Protein AF-A0A7W8SQ21-F1 (afdb_monomer_lite)

Secondary structure (DSSP, 8-state):
--SSGGGTSSPPTT--HHHHHHHHHHHHHHHHHHHHHHHHHHHHHHHHHHHHHHHHHHHHTTTS----TT----HHHHH--SHHHHHHHHHHHHHHHHHHSHHHHH-HHHHHHHHHH----HHHHHHHHHHSPPP--HHHHHHHHHS---SSSSTT---HHHHHHHHHHHHHHHHS----

Foldseek 3Di:
DPDPVVVLLDDDPPDDPVRSVVVVVVVVVVVVVVVVVVVVVVVVVVVVVVVVVVVVVLVVVVPDDDPDPDPDPDVCQCVPPRPNNVVVVLLVVLLCLLCPDPLCVLAVPLSVCLSPPDPDDSVRSNVCSVPDGRDPDCVVVVVCVVDPPPDDPPPDDQDPVRVVVVVVVVVVCVVCVDDD

Sequence (180 aa):
MSRAENDEEKQREDESDEDYAKRMEEKDKQDEEARKAEEEKKEEARKAEEEKKKEEEARARGEQDDTDPDAEDDDEEMRGKSAAARARLREQARCAAIFASPAAGRNPMLAANLAFKTRMSRAEALATLEGTPAPSSASHASRAARNPNLGVDAGAKQSPQQALAARWDANLKAANPSRR

Radius of gyration: 44.99 Å; chains: 1; bounding box: 98×41×136 Å

pLDDT: mean 76.98, std 15.34, range [41.81, 96.75]

Structure (mmCIF, N/CA/C/O backbone):
data_AF-A0A7W8SQ21-F1
#
_entry.id   AF-A0A7W8SQ21-F1
#
loop_
_atom_site.group_PDB
_atom_site.id
_atom_site.type_symbol
_atom_site.label_atom_id
_atom_site.label_alt_id
_atom_site.label_comp_id
_atom_site.label_asym_id
_atom_site.label_entity_id
_atom_site.label_seq_id
_atom_site.pdbx_PDB_ins_code
_atom_site.Cartn_x
_atom_site.Cartn_y
_atom_site.Cartn_z
_atom_site.occupancy
_atom_site.B_iso_or_equiv
_atom_site.auth_seq_id
_atom_site.auth_comp_id
_atom_site.auth_asym_id
_atom_site.auth_atom_id
_atom_site.pdbx_PDB_model_num
ATOM 1 N N . MET A 1 1 ? 37.624 -18.653 -49.765 1.00 43.25 1 MET A N 1
ATOM 2 C CA . MET A 1 1 ? 36.383 -18.772 -50.557 1.00 43.25 1 MET A CA 1
ATOM 3 C C . MET A 1 1 ? 36.546 -17.818 -51.727 1.00 43.25 1 MET A C 1
ATOM 5 O O . MET A 1 1 ? 36.452 -16.628 -51.495 1.00 43.25 1 MET A O 1
ATOM 9 N N . SER A 1 2 ? 37.005 -18.275 -52.901 1.00 47.59 2 SER A N 1
ATOM 10 C CA . SER A 1 2 ? 37.469 -17.337 -53.954 1.00 47.59 2 SER A CA 1
ATOM 11 C C . SER A 1 2 ? 37.438 -17.927 -55.372 1.00 47.59 2 SER A C 1
ATOM 13 O O . SER A 1 2 ? 38.339 -17.677 -56.167 1.00 47.59 2 SER A O 1
ATOM 15 N N . ARG A 1 3 ? 36.461 -18.786 -55.692 1.00 41.81 3 ARG A N 1
ATOM 16 C CA . ARG A 1 3 ? 36.347 -19.346 -57.056 1.00 41.81 3 ARG A CA 1
ATOM 17 C C . ARG A 1 3 ? 34.921 -19.452 -57.601 1.00 41.81 3 ARG A C 1
ATOM 19 O O . ARG A 1 3 ? 34.783 -19.583 -58.806 1.00 41.81 3 ARG A O 1
ATOM 26 N N . ALA A 1 4 ? 33.895 -19.358 -56.753 1.00 42.94 4 ALA A N 1
ATOM 27 C CA . ALA A 1 4 ? 32.495 -19.393 -57.186 1.00 42.94 4 ALA A CA 1
ATOM 28 C C . ALA A 1 4 ? 31.933 -17.996 -57.524 1.00 42.94 4 ALA A C 1
ATOM 30 O O . ALA A 1 4 ? 31.179 -17.873 -58.476 1.00 42.94 4 ALA A O 1
ATOM 31 N N . GLU A 1 5 ? 32.359 -16.934 -56.829 1.00 46.75 5 GLU A N 1
ATOM 32 C CA . GLU A 1 5 ? 31.861 -15.564 -57.080 1.00 46.75 5 GLU A CA 1
ATOM 33 C C . GLU A 1 5 ? 32.330 -14.983 -58.430 1.00 46.75 5 GLU A C 1
ATOM 35 O O . GLU A 1 5 ? 31.616 -14.212 -59.058 1.00 46.75 5 GLU A O 1
ATOM 40 N N . ASN A 1 6 ? 33.494 -15.414 -58.931 1.00 49.59 6 ASN A N 1
ATOM 41 C CA . ASN A 1 6 ? 34.130 -14.875 -60.146 1.00 49.59 6 ASN A CA 1
ATOM 42 C C . ASN A 1 6 ? 33.531 -15.423 -61.467 1.00 49.59 6 ASN A C 1
ATOM 44 O O . ASN A 1 6 ? 33.965 -15.045 -62.551 1.00 49.59 6 ASN A O 1
ATOM 48 N N . ASP A 1 7 ? 32.575 -16.355 -61.412 1.00 55.34 7 ASP A N 1
ATOM 49 C CA . ASP A 1 7 ? 31.875 -16.862 -62.610 1.00 55.34 7 ASP A CA 1
ATOM 50 C C . ASP A 1 7 ? 30.462 -16.283 -62.768 1.00 55.34 7 ASP A C 1
ATOM 52 O O . ASP A 1 7 ? 29.864 -16.406 -63.833 1.00 55.34 7 ASP A O 1
ATOM 56 N N . GLU A 1 8 ? 29.935 -15.616 -61.738 1.00 57.66 8 GLU A N 1
ATOM 57 C CA . GLU A 1 8 ? 28.612 -14.981 -61.779 1.00 57.66 8 GLU A CA 1
ATOM 58 C C . GLU A 1 8 ? 28.647 -13.545 -62.317 1.00 57.66 8 GLU A C 1
ATOM 60 O O . GLU A 1 8 ? 27.641 -13.075 -62.839 1.00 57.66 8 GLU A O 1
ATOM 65 N N . GLU A 1 9 ? 29.798 -12.872 -62.225 1.00 63.16 9 GLU A N 1
ATOM 66 C CA . GLU A 1 9 ? 30.047 -11.532 -62.786 1.00 63.16 9 GLU A CA 1
ATOM 67 C C . GLU A 1 9 ? 30.478 -11.570 -64.260 1.00 63.16 9 GLU A C 1
ATOM 69 O O . GLU A 1 9 ? 30.846 -10.550 -64.833 1.00 63.16 9 GLU A O 1
ATOM 74 N N . LYS A 1 10 ? 30.496 -12.745 -64.898 1.00 73.44 10 LYS A N 1
ATOM 75 C CA . LYS A 1 10 ? 30.808 -12.853 -66.325 1.00 73.44 10 LYS A CA 1
ATOM 76 C C . LYS A 1 10 ? 29.528 -12.902 -67.135 1.00 73.44 10 LYS A C 1
ATOM 78 O O . LYS A 1 10 ? 28.612 -13.667 -66.829 1.00 73.44 10 LYS A O 1
ATOM 83 N N . GLN A 1 11 ? 29.503 -12.126 -68.212 1.00 69.56 11 GLN A N 1
ATOM 84 C CA . GLN A 1 11 ? 28.456 -12.225 -69.215 1.00 69.56 11 GLN A CA 1
ATOM 85 C C . GLN A 1 11 ? 28.434 -13.642 -69.793 1.00 69.56 11 GLN A C 1
ATOM 87 O O . GLN A 1 11 ? 29.473 -14.190 -70.173 1.00 69.56 11 GLN A O 1
ATOM 92 N N . ARG A 1 12 ? 27.249 -14.257 -69.813 1.00 80.56 12 ARG A N 1
ATOM 93 C CA . ARG A 1 12 ? 27.065 -15.599 -70.375 1.00 80.56 12 ARG A CA 1
ATOM 94 C C . ARG A 1 12 ? 27.051 -15.508 -71.900 1.00 80.56 12 ARG A C 1
ATOM 96 O O . ARG A 1 12 ? 26.568 -14.525 -72.448 1.00 80.56 12 ARG A O 1
ATOM 103 N N . GLU A 1 13 ? 27.551 -16.542 -72.577 1.00 71.19 13 GLU A N 1
ATOM 104 C CA . GLU A 1 13 ? 27.705 -16.551 -74.046 1.00 71.19 13 GLU A CA 1
ATOM 105 C C . GLU A 1 13 ? 26.376 -16.357 -74.809 1.00 71.19 13 GLU A C 1
ATOM 107 O O . GLU A 1 13 ? 26.384 -15.849 -75.927 1.00 71.19 13 GLU A O 1
ATOM 112 N N . ASP A 1 14 ? 25.241 -16.684 -74.179 1.00 75.19 14 ASP A N 1
ATOM 113 C CA . ASP A 1 14 ? 23.893 -16.608 -74.764 1.00 75.19 14 ASP A CA 1
ATOM 114 C C . ASP A 1 14 ? 23.093 -15.362 -74.325 1.00 75.19 14 ASP A C 1
ATOM 116 O O . ASP A 1 14 ? 21.882 -15.285 -74.542 1.00 75.19 14 ASP A O 1
ATOM 120 N N . GLU A 1 15 ? 23.733 -14.402 -73.654 1.00 71.94 15 GLU A N 1
ATOM 121 C CA . GLU A 1 15 ? 23.054 -13.310 -72.962 1.00 71.94 15 GLU A CA 1
ATOM 122 C C . GLU A 1 15 ? 23.339 -11.938 -73.583 1.00 71.94 15 GLU A C 1
ATOM 124 O O . GLU A 1 15 ? 24.489 -11.551 -73.786 1.00 71.94 15 GLU A O 1
ATOM 129 N N . SER A 1 16 ? 22.275 -11.178 -73.855 1.00 78.31 16 SER A N 1
ATOM 130 C CA . SER A 1 16 ? 22.377 -9.807 -74.361 1.00 78.31 16 SER A CA 1
ATOM 131 C C . SER A 1 16 ? 23.007 -8.871 -73.322 1.00 78.31 16 SER A C 1
ATOM 133 O O . SER A 1 16 ? 22.778 -9.029 -72.124 1.00 78.31 16 SER A O 1
ATOM 135 N N . ASP A 1 17 ? 23.743 -7.854 -73.777 1.00 78.75 17 ASP A N 1
ATOM 136 C CA . ASP A 1 17 ? 24.320 -6.805 -72.923 1.00 78.75 17 ASP A CA 1
ATOM 137 C C . ASP A 1 17 ? 23.274 -6.161 -71.990 1.00 78.75 17 ASP A C 1
ATOM 139 O O . ASP A 1 17 ? 23.580 -5.821 -70.845 1.00 78.75 17 ASP A O 1
ATOM 143 N N . GLU A 1 18 ? 22.024 -6.031 -72.452 1.00 77.75 18 GLU A N 1
ATOM 144 C CA . GLU A 1 18 ? 20.912 -5.488 -71.660 1.00 77.75 18 GLU A CA 1
ATOM 145 C C . GLU A 1 18 ? 20.479 -6.431 -70.524 1.00 77.75 18 GLU A C 1
ATOM 147 O O . GLU A 1 18 ? 20.239 -5.982 -69.399 1.00 77.75 18 GLU A O 1
ATOM 152 N N . ASP A 1 19 ? 20.424 -7.739 -70.786 1.00 79.94 19 ASP A N 1
ATOM 153 C CA . ASP A 1 19 ? 20.080 -8.751 -69.778 1.00 79.94 19 ASP A CA 1
ATOM 154 C C . ASP A 1 19 ? 21.196 -8.898 -68.730 1.00 79.94 19 ASP A C 1
ATOM 156 O O . ASP A 1 19 ? 20.914 -9.082 -67.539 1.00 79.94 19 ASP A O 1
ATOM 160 N N . TYR A 1 20 ? 22.454 -8.719 -69.148 1.00 80.06 20 TYR A N 1
ATOM 161 C CA . TYR A 1 20 ? 23.610 -8.724 -68.254 1.00 80.06 20 TYR A CA 1
ATOM 162 C C . TYR A 1 20 ? 23.603 -7.517 -67.316 1.00 80.06 20 TYR A C 1
ATOM 164 O O . TYR A 1 20 ? 23.726 -7.678 -66.098 1.00 80.06 20 TYR A O 1
ATOM 172 N N . ALA A 1 21 ? 23.373 -6.316 -67.857 1.00 83.38 21 ALA A N 1
ATOM 173 C CA . ALA A 1 21 ? 23.266 -5.097 -67.059 1.00 83.38 21 ALA A CA 1
ATOM 174 C C . ALA A 1 21 ? 22.145 -5.198 -66.011 1.00 83.38 21 ALA A C 1
ATOM 176 O O . ALA A 1 21 ? 22.348 -4.857 -64.845 1.00 83.38 21 ALA A O 1
ATOM 177 N N . LYS A 1 22 ? 20.983 -5.733 -66.403 1.00 84.31 22 LYS A N 1
ATOM 178 C CA . LYS A 1 22 ? 19.834 -5.897 -65.508 1.00 84.31 22 LYS A CA 1
ATOM 179 C C . LYS A 1 22 ? 20.110 -6.877 -64.364 1.00 84.31 22 LYS A C 1
ATOM 181 O O . LYS A 1 22 ? 19.722 -6.613 -63.229 1.00 84.31 22 LYS A O 1
ATOM 186 N N . ARG A 1 23 ? 20.797 -7.989 -64.641 1.00 84.19 23 ARG A N 1
ATOM 187 C CA . ARG A 1 23 ? 21.178 -8.979 -63.621 1.00 84.19 23 ARG A CA 1
ATOM 188 C C . ARG A 1 23 ? 22.167 -8.413 -62.608 1.00 84.19 23 ARG A C 1
ATOM 190 O O . ARG A 1 23 ? 22.030 -8.686 -61.420 1.00 84.19 23 ARG A O 1
ATOM 197 N N . MET A 1 24 ? 23.150 -7.642 -63.071 1.00 83.56 24 MET A N 1
ATOM 198 C CA . MET A 1 24 ? 24.122 -7.004 -62.183 1.00 83.56 24 MET A CA 1
ATOM 199 C C . MET A 1 24 ? 23.448 -5.965 -61.284 1.00 83.56 24 MET A C 1
ATOM 201 O O . MET A 1 24 ? 23.689 -5.959 -60.083 1.00 83.56 24 MET A O 1
ATOM 205 N N . GLU A 1 25 ? 22.519 -5.169 -61.824 1.00 81.19 25 GLU A N 1
ATOM 206 C CA . GLU A 1 25 ? 21.738 -4.218 -61.023 1.00 81.19 25 GLU A CA 1
ATOM 207 C C . GLU A 1 25 ? 20.849 -4.921 -59.977 1.00 81.19 25 GLU A C 1
ATOM 209 O O . GLU A 1 25 ? 20.668 -4.427 -58.864 1.00 81.19 25 GLU A O 1
ATOM 214 N N . GLU A 1 26 ? 20.281 -6.081 -60.314 1.00 81.88 26 GLU A N 1
ATOM 215 C CA . GLU A 1 26 ? 19.488 -6.883 -59.378 1.00 81.88 26 GLU A CA 1
ATOM 216 C C . GLU A 1 26 ? 20.354 -7.508 -58.275 1.00 81.88 26 GLU A C 1
ATOM 218 O O . GLU A 1 26 ? 19.952 -7.511 -57.111 1.00 81.88 26 GLU A O 1
ATOM 223 N N . LYS A 1 27 ? 21.561 -7.974 -58.616 1.00 79.69 27 LYS A N 1
ATOM 224 C CA . LYS A 1 27 ? 22.528 -8.513 -57.652 1.00 79.69 27 LYS A CA 1
ATOM 225 C C . LYS A 1 27 ? 23.029 -7.435 -56.688 1.00 79.69 27 LYS A C 1
ATOM 227 O O . LYS A 1 27 ? 23.020 -7.665 -55.483 1.00 79.69 27 LYS A O 1
ATOM 232 N N . ASP A 1 28 ? 23.344 -6.241 -57.188 1.00 81.19 28 ASP A N 1
ATOM 233 C CA . ASP A 1 28 ? 23.738 -5.100 -56.352 1.00 81.19 28 ASP A CA 1
ATOM 234 C C . ASP A 1 28 ? 22.629 -4.709 -55.360 1.00 81.19 28 ASP A C 1
ATOM 236 O O . ASP A 1 28 ? 22.899 -4.440 -54.188 1.00 81.19 28 ASP A O 1
ATOM 240 N N . LYS A 1 29 ? 21.361 -4.731 -55.798 1.00 82.94 29 LYS A N 1
ATOM 241 C CA . LYS A 1 29 ? 20.209 -4.481 -54.914 1.00 82.94 29 LYS A CA 1
ATOM 242 C C . LYS A 1 29 ? 20.062 -5.560 -53.843 1.00 82.94 29 LYS A C 1
ATOM 244 O O . LYS A 1 29 ? 19.836 -5.225 -52.683 1.00 82.94 29 LYS A O 1
ATOM 249 N N . GLN A 1 30 ? 20.212 -6.834 -54.208 1.00 79.38 30 GLN A N 1
ATOM 250 C CA . GLN A 1 30 ? 20.149 -7.943 -53.250 1.00 79.38 30 GLN A CA 1
ATOM 251 C C . GLN A 1 30 ? 21.275 -7.866 -52.211 1.00 79.38 30 GLN A C 1
ATOM 253 O O . GLN A 1 30 ? 21.024 -8.072 -51.023 1.00 79.38 30 GLN A O 1
ATOM 258 N N . ASP A 1 31 ? 22.488 -7.505 -52.627 1.00 80.88 31 ASP A N 1
ATOM 259 C CA . ASP A 1 31 ? 23.622 -7.324 -51.720 1.00 80.88 31 ASP A CA 1
ATOM 260 C C . ASP A 1 31 ? 23.417 -6.125 -50.779 1.00 80.88 31 ASP A C 1
ATOM 262 O O . ASP A 1 31 ? 23.765 -6.188 -49.593 1.00 80.88 31 ASP A O 1
ATOM 266 N N . GLU A 1 32 ? 22.810 -5.036 -51.261 1.00 82.81 32 GLU A N 1
ATOM 267 C CA . GLU A 1 32 ? 22.462 -3.884 -50.425 1.00 82.81 32 GLU A CA 1
ATOM 268 C C . GLU A 1 32 ? 21.378 -4.234 -49.388 1.00 82.81 32 GLU A C 1
ATOM 270 O O . GLU A 1 32 ? 21.487 -3.855 -48.217 1.00 82.81 32 GLU A O 1
ATOM 275 N N . GLU A 1 33 ? 20.353 -4.991 -49.783 1.00 84.19 33 GLU A N 1
ATOM 276 C CA . GLU A 1 33 ? 19.310 -5.487 -48.877 1.00 84.19 33 GLU A CA 1
ATOM 277 C C . GLU A 1 33 ? 19.873 -6.459 -47.832 1.00 84.19 33 GLU A C 1
ATOM 279 O O . GLU A 1 33 ? 19.543 -6.353 -46.647 1.00 84.19 33 GLU A O 1
ATOM 284 N N . ALA A 1 34 ? 20.779 -7.356 -48.233 1.00 84.44 34 ALA A N 1
ATOM 285 C CA . ALA A 1 34 ? 21.445 -8.284 -47.325 1.00 84.44 34 ALA A CA 1
ATOM 286 C C . ALA A 1 34 ? 22.280 -7.548 -46.264 1.00 84.44 34 ALA A C 1
ATOM 288 O O . ALA A 1 34 ? 22.212 -7.890 -45.080 1.00 84.44 34 ALA A O 1
ATOM 289 N N . ARG A 1 35 ? 23.008 -6.492 -46.659 1.00 82.94 35 ARG A N 1
ATOM 290 C CA . ARG A 1 35 ? 23.770 -5.645 -45.724 1.00 82.94 35 ARG A CA 1
ATOM 291 C C . ARG A 1 35 ? 22.871 -4.919 -44.729 1.00 82.94 35 ARG A C 1
ATOM 293 O O . ARG A 1 35 ? 23.185 -4.909 -43.540 1.00 82.94 35 ARG A O 1
ATOM 300 N N . LYS A 1 36 ? 21.745 -4.357 -45.183 1.00 84.38 36 LYS A N 1
ATOM 301 C CA . LYS A 1 36 ? 20.770 -3.696 -44.295 1.00 84.38 36 LYS A CA 1
ATOM 302 C C . LYS A 1 36 ? 20.174 -4.679 -43.288 1.00 84.38 36 LYS A C 1
ATOM 304 O O . LYS A 1 36 ? 20.126 -4.380 -42.099 1.00 84.38 36 LYS A O 1
ATOM 309 N N . ALA A 1 37 ? 19.806 -5.879 -43.735 1.00 84.25 37 ALA A N 1
ATOM 310 C CA . ALA A 1 37 ? 19.265 -6.912 -42.855 1.00 84.25 37 ALA A CA 1
ATOM 311 C C . ALA A 1 37 ? 20.284 -7.408 -41.808 1.00 84.25 37 ALA A C 1
ATOM 313 O O . ALA A 1 37 ? 19.909 -7.756 -40.686 1.00 84.25 37 ALA A O 1
ATOM 314 N N . GLU A 1 38 ? 21.575 -7.464 -42.149 1.00 82.88 38 GLU A N 1
ATOM 315 C CA . GLU A 1 38 ? 22.634 -7.804 -41.192 1.00 82.88 38 GLU A CA 1
ATOM 316 C C . GLU A 1 38 ? 22.855 -6.685 -40.162 1.00 82.88 38 GLU A C 1
ATOM 318 O O . GLU A 1 38 ? 23.012 -6.960 -38.968 1.00 82.88 38 GLU A O 1
ATOM 323 N N . GLU A 1 39 ? 22.816 -5.426 -40.601 1.00 84.19 39 GLU A N 1
ATOM 324 C CA . GLU A 1 39 ? 22.945 -4.260 -39.726 1.00 84.19 39 GLU A CA 1
ATOM 325 C C . GLU A 1 39 ? 21.786 -4.169 -38.722 1.00 84.19 39 GLU A C 1
ATOM 327 O O . GLU A 1 39 ? 22.033 -4.005 -37.524 1.00 84.19 39 GLU A O 1
ATOM 332 N N . GLU A 1 40 ? 20.546 -4.396 -39.167 1.00 84.31 40 GLU A N 1
ATOM 333 C CA . GLU A 1 40 ? 19.364 -4.439 -38.296 1.00 84.31 40 GLU A CA 1
ATOM 334 C C . GLU A 1 40 ? 19.473 -5.539 -37.229 1.00 84.31 40 GLU A C 1
ATOM 336 O O . GLU A 1 40 ? 19.261 -5.281 -36.042 1.00 84.31 40 GLU A O 1
ATOM 341 N N . LYS A 1 41 ? 19.892 -6.754 -37.614 1.00 84.81 41 LYS A N 1
ATOM 342 C CA . LYS A 1 41 ? 20.110 -7.859 -36.661 1.00 84.81 41 LYS A CA 1
ATOM 343 C C . LYS A 1 41 ? 21.186 -7.530 -35.633 1.00 84.81 41 LYS A C 1
ATOM 345 O O . LYS A 1 41 ? 21.068 -7.898 -34.463 1.00 84.81 41 LYS A O 1
ATOM 350 N N . LYS A 1 42 ? 22.253 -6.849 -36.055 1.00 85.56 42 LYS A N 1
ATOM 351 C CA . LYS A 1 42 ? 23.338 -6.432 -35.163 1.00 85.56 42 LYS A CA 1
ATOM 352 C C . LYS A 1 42 ? 22.878 -5.345 -34.192 1.00 85.56 42 LYS A C 1
ATOM 354 O O . LYS A 1 42 ? 23.283 -5.363 -33.028 1.00 85.56 42 LYS A O 1
ATOM 359 N N . GLU A 1 43 ? 22.033 -4.421 -34.638 1.00 85.12 43 GLU A N 1
ATOM 36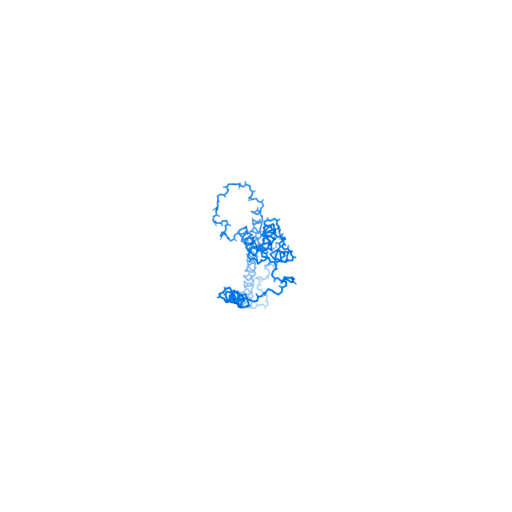0 C CA . GLU A 1 43 ? 21.440 -3.399 -33.775 1.00 85.12 43 GLU A CA 1
ATOM 361 C C . GLU A 1 43 ? 20.481 -4.017 -32.747 1.00 85.12 43 GLU A C 1
ATOM 363 O O . GLU A 1 43 ? 20.548 -3.679 -31.563 1.00 85.12 43 GLU A O 1
ATOM 368 N N . GLU A 1 44 ? 19.641 -4.965 -33.166 1.00 83.06 44 GLU A N 1
ATOM 369 C CA . GLU A 1 44 ? 18.724 -5.688 -32.280 1.00 83.06 44 GLU A CA 1
ATOM 370 C C . GLU A 1 44 ? 19.484 -6.494 -31.216 1.00 83.06 44 GLU A C 1
ATOM 372 O O . GLU A 1 44 ? 19.171 -6.405 -30.026 1.00 83.06 44 GLU A O 1
ATOM 377 N N . ALA A 1 45 ? 20.555 -7.192 -31.609 1.00 86.56 45 ALA A N 1
ATOM 378 C CA . ALA A 1 45 ? 21.426 -7.901 -30.674 1.00 86.56 45 ALA A CA 1
ATOM 379 C C . ALA A 1 45 ? 22.068 -6.953 -29.647 1.00 86.56 45 ALA A C 1
ATOM 381 O O . ALA A 1 45 ? 22.127 -7.275 -28.459 1.00 86.56 45 ALA A O 1
ATOM 382 N N . ARG A 1 46 ? 22.498 -5.758 -30.078 1.00 87.31 46 ARG A N 1
ATOM 383 C CA . ARG A 1 46 ? 23.090 -4.753 -29.185 1.00 87.31 46 ARG A CA 1
ATOM 384 C C . ARG A 1 46 ? 22.068 -4.192 -28.194 1.00 87.31 46 ARG A C 1
ATOM 386 O O . ARG A 1 46 ? 22.401 -4.010 -27.027 1.00 87.31 46 ARG A O 1
ATOM 393 N N . LYS A 1 47 ? 20.826 -3.957 -28.636 1.00 84.62 47 LYS A N 1
ATOM 394 C CA . LYS A 1 47 ? 19.723 -3.530 -27.757 1.00 84.62 47 LYS A CA 1
ATOM 395 C C . LYS A 1 47 ? 19.391 -4.599 -26.716 1.00 84.62 47 LYS A C 1
ATOM 397 O O . LYS A 1 47 ? 19.266 -4.274 -25.540 1.00 84.62 47 LYS A O 1
ATOM 402 N N . ALA A 1 48 ? 19.322 -5.868 -27.120 1.00 84.00 48 ALA A N 1
ATOM 403 C CA . ALA A 1 48 ? 19.064 -6.977 -26.203 1.00 84.00 48 ALA A CA 1
ATOM 404 C C . ALA A 1 48 ? 20.179 -7.145 -25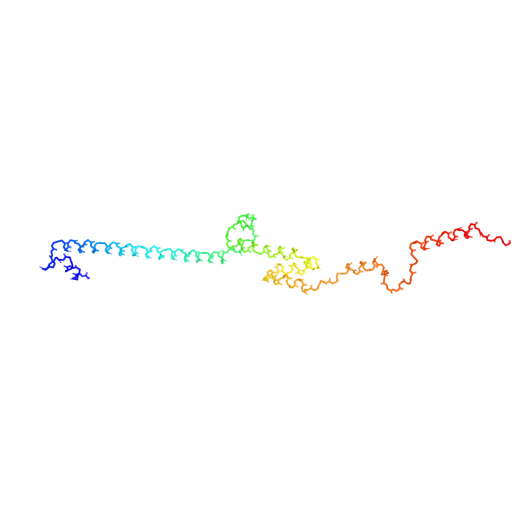.151 1.00 84.00 48 ALA A C 1
ATOM 406 O O . ALA A 1 48 ? 19.903 -7.418 -23.981 1.00 84.00 48 ALA A O 1
ATOM 407 N N . GLU A 1 49 ? 21.444 -6.956 -25.540 1.00 85.88 49 GLU A N 1
ATOM 408 C CA . GLU A 1 49 ? 22.578 -6.988 -24.611 1.00 85.88 49 GLU A CA 1
ATOM 409 C C . GLU A 1 49 ? 22.539 -5.819 -23.612 1.00 85.88 49 GLU A C 1
ATOM 411 O O . GLU A 1 49 ? 22.766 -6.014 -22.416 1.00 85.88 49 GLU A O 1
ATOM 416 N N . GLU A 1 50 ? 22.189 -4.617 -24.077 1.00 84.06 50 GLU A N 1
ATOM 417 C CA . GLU A 1 50 ? 22.045 -3.431 -23.229 1.00 84.06 50 GLU A CA 1
ATOM 418 C C . GLU A 1 50 ? 20.906 -3.587 -22.207 1.00 84.06 50 GLU A C 1
ATOM 420 O O . GLU A 1 50 ? 21.087 -3.276 -21.027 1.00 84.06 50 GLU A O 1
ATOM 425 N N . GLU A 1 51 ? 19.758 -4.138 -22.618 1.00 81.38 51 GLU A N 1
ATOM 426 C CA . GLU A 1 51 ? 18.652 -4.445 -21.703 1.00 81.38 51 GLU A CA 1
ATOM 427 C C . GLU A 1 51 ? 19.052 -5.474 -20.645 1.00 81.38 51 GLU A C 1
ATOM 429 O O . GLU A 1 51 ? 18.782 -5.276 -19.458 1.00 81.38 51 GLU A O 1
ATOM 434 N N . LYS A 1 52 ? 19.756 -6.537 -21.049 1.00 84.00 52 LYS A N 1
ATOM 435 C CA . LYS A 1 52 ? 20.219 -7.576 -20.125 1.00 84.00 52 LYS A CA 1
ATOM 436 C C . LYS A 1 52 ? 21.212 -7.024 -19.102 1.00 84.00 52 LYS A C 1
ATOM 438 O O . LYS A 1 52 ? 21.101 -7.326 -17.915 1.00 84.00 52 LYS A O 1
ATOM 443 N N . LYS A 1 53 ? 22.138 -6.165 -19.537 1.00 83.12 53 LYS A N 1
ATOM 444 C CA . LYS A 1 53 ? 23.097 -5.494 -18.650 1.00 83.12 53 LYS A CA 1
ATOM 445 C C . LYS A 1 53 ? 22.395 -4.566 -17.655 1.00 83.12 53 LYS A C 1
ATOM 447 O O . LYS A 1 53 ? 22.747 -4.547 -16.479 1.00 83.12 53 LYS A O 1
ATOM 452 N N . LYS A 1 54 ? 21.369 -3.838 -18.102 1.00 77.75 54 LYS A N 1
ATOM 453 C CA . LYS A 1 54 ? 20.558 -2.964 -17.244 1.00 77.75 54 LYS A CA 1
ATOM 454 C C . LYS A 1 54 ? 19.738 -3.751 -16.219 1.00 77.75 54 LYS A C 1
ATOM 456 O O . LYS A 1 54 ? 19.575 -3.295 -15.088 1.00 77.75 54 LYS A O 1
ATOM 461 N N . GLU A 1 55 ? 19.227 -4.924 -16.591 1.00 72.88 55 GLU A N 1
ATOM 462 C CA . GLU A 1 55 ? 18.545 -5.823 -15.657 1.00 72.88 55 GLU A CA 1
ATOM 463 C C . GLU A 1 55 ? 19.512 -6.387 -14.604 1.00 72.88 55 GLU A C 1
ATOM 465 O O . GLU A 1 55 ? 19.179 -6.423 -13.419 1.00 72.88 55 GLU A O 1
ATOM 470 N N . GLU A 1 56 ? 20.718 -6.785 -15.012 1.00 72.50 56 GLU A N 1
ATOM 471 C CA . GLU A 1 56 ? 21.754 -7.293 -14.107 1.00 72.50 56 GLU A CA 1
ATOM 472 C C . GLU A 1 56 ? 22.232 -6.217 -13.120 1.00 72.50 56 GLU A C 1
ATOM 474 O O . GLU A 1 56 ? 22.291 -6.470 -11.916 1.00 72.50 56 GLU A O 1
ATOM 479 N N . GLU A 1 57 ? 22.463 -4.989 -13.589 1.00 68.19 57 GLU A N 1
ATOM 480 C CA . GLU A 1 57 ? 22.820 -3.849 -12.736 1.00 68.19 57 GLU A CA 1
ATOM 481 C C . GLU A 1 57 ? 21.699 -3.503 -11.739 1.00 68.19 57 GLU A C 1
ATOM 483 O O . GLU A 1 57 ? 21.961 -3.239 -10.563 1.00 68.19 57 GLU A O 1
ATOM 488 N N . ALA A 1 58 ? 20.432 -3.579 -12.165 1.00 68.62 58 ALA A N 1
ATOM 489 C CA . ALA A 1 58 ? 19.286 -3.371 -11.281 1.00 68.62 58 ALA A CA 1
ATOM 490 C C . ALA A 1 58 ? 19.164 -4.451 -10.191 1.00 68.62 58 ALA A C 1
ATOM 492 O O . ALA A 1 58 ? 18.703 -4.148 -9.089 1.00 68.62 58 ALA A O 1
ATOM 493 N N . ARG A 1 59 ? 19.573 -5.695 -10.477 1.00 65.38 59 ARG A N 1
ATOM 494 C CA . ARG A 1 59 ? 19.617 -6.780 -9.484 1.00 65.38 59 ARG A CA 1
ATOM 495 C C . ARG A 1 59 ? 20.796 -6.617 -8.524 1.00 65.38 59 ARG A C 1
ATOM 497 O O . ARG A 1 59 ? 20.590 -6.720 -7.320 1.00 65.38 59 ARG A O 1
ATOM 504 N N . ALA A 1 60 ? 21.986 -6.290 -9.030 1.00 60.53 60 ALA A N 1
ATOM 505 C CA . ALA A 1 60 ? 23.185 -6.096 -8.212 1.00 60.53 60 ALA A CA 1
ATOM 506 C C . ALA A 1 60 ? 23.044 -4.923 -7.223 1.00 60.53 60 ALA A C 1
ATOM 508 O O . ALA A 1 60 ? 23.423 -5.037 -6.060 1.00 60.53 60 ALA A O 1
ATOM 509 N N . ARG A 1 61 ? 22.414 -3.817 -7.643 1.00 55.78 61 ARG A N 1
ATOM 510 C CA . ARG A 1 61 ? 22.153 -2.655 -6.774 1.00 55.78 61 ARG A CA 1
ATOM 511 C C . ARG A 1 61 ? 21.060 -2.899 -5.719 1.00 55.78 61 ARG A C 1
ATOM 513 O O . ARG A 1 61 ? 20.858 -2.062 -4.850 1.00 55.78 61 ARG A O 1
ATOM 520 N N . GLY A 1 62 ? 20.336 -4.017 -5.799 1.00 50.97 62 GLY A N 1
ATOM 521 C CA . GLY A 1 62 ? 19.355 -4.430 -4.791 1.00 50.97 62 GLY A CA 1
ATOM 522 C C . GLY A 1 62 ? 19.939 -5.256 -3.640 1.00 50.97 62 GLY A C 1
ATOM 523 O O . GLY A 1 62 ? 19.214 -5.521 -2.686 1.00 50.97 62 GLY A O 1
ATOM 524 N N . GLU A 1 63 ? 21.207 -5.678 -3.725 1.00 48.53 63 GLU A N 1
ATOM 525 C CA . GLU A 1 63 ? 21.824 -6.618 -2.771 1.00 48.53 63 GLU A CA 1
ATOM 526 C C . GLU A 1 63 ? 22.952 -5.992 -1.922 1.00 48.53 63 GLU A C 1
ATOM 528 O O . GLU A 1 63 ? 23.355 -6.560 -0.910 1.00 48.53 63 GLU A O 1
ATOM 533 N N . GLN A 1 64 ? 23.413 -4.786 -2.267 1.00 46.84 64 GLN A N 1
ATOM 534 C CA . GLN A 1 64 ? 24.337 -3.983 -1.463 1.00 46.84 64 GLN A CA 1
ATOM 535 C C . GLN A 1 64 ? 23.812 -2.553 -1.353 1.00 46.84 64 GLN A C 1
ATOM 537 O O . GLN A 1 64 ? 24.051 -1.778 -2.270 1.00 46.84 64 GLN A O 1
ATOM 542 N N . ASP A 1 65 ? 23.084 -2.233 -0.284 1.00 50.25 65 ASP A N 1
ATOM 543 C CA . ASP A 1 65 ? 23.258 -0.999 0.505 1.00 50.25 65 ASP A CA 1
ATOM 544 C C . ASP A 1 65 ? 22.183 -0.962 1.601 1.00 50.25 65 ASP A C 1
ATOM 546 O O . ASP A 1 65 ? 21.099 -0.415 1.412 1.00 50.25 65 ASP A O 1
ATOM 550 N N . ASP A 1 66 ? 22.419 -1.653 2.718 1.00 53.84 66 ASP A N 1
ATOM 551 C CA . ASP A 1 66 ? 21.535 -1.522 3.884 1.00 53.84 66 ASP A CA 1
ATOM 552 C C . ASP A 1 66 ? 22.324 -1.729 5.185 1.00 53.84 66 ASP A C 1
ATOM 554 O O . ASP A 1 66 ? 22.079 -2.634 5.986 1.00 53.84 66 ASP A O 1
ATOM 558 N N . THR A 1 67 ? 23.380 -0.930 5.367 1.00 49.84 67 THR A N 1
ATOM 559 C CA . THR A 1 67 ? 24.010 -0.736 6.685 1.00 49.84 67 THR A CA 1
ATOM 560 C C . THR A 1 67 ? 24.577 0.678 6.824 1.00 49.84 67 THR A C 1
ATOM 562 O O . THR A 1 67 ? 25.727 0.847 7.223 1.00 49.84 67 THR A O 1
ATOM 565 N N . ASP A 1 68 ? 23.769 1.699 6.532 1.00 54.34 68 ASP A N 1
ATOM 566 C CA . ASP A 1 68 ? 24.005 3.022 7.112 1.00 54.34 68 ASP A CA 1
ATOM 567 C C . ASP A 1 68 ? 22.858 3.372 8.077 1.00 54.34 68 ASP A C 1
ATOM 569 O O . ASP A 1 68 ? 21.737 3.631 7.639 1.00 54.34 68 ASP A O 1
ATOM 573 N N . PRO A 1 69 ? 23.085 3.313 9.402 1.00 54.94 69 PRO A N 1
ATOM 574 C CA . PRO A 1 69 ? 22.089 3.689 10.397 1.00 54.94 69 PRO A CA 1
ATOM 575 C C . PRO A 1 69 ? 21.901 5.212 10.552 1.00 54.94 69 PRO A C 1
ATOM 577 O O . PRO A 1 69 ? 21.126 5.601 11.426 1.00 54.94 69 PRO A O 1
ATOM 580 N N . ASP A 1 70 ? 22.583 6.052 9.759 1.00 57.06 70 ASP A N 1
ATOM 581 C CA . ASP A 1 70 ? 22.562 7.523 9.877 1.00 57.06 70 ASP A CA 1
ATOM 582 C C . ASP A 1 70 ? 22.182 8.253 8.570 1.00 57.06 70 ASP A C 1
ATOM 584 O O . ASP A 1 70 ? 22.480 9.434 8.3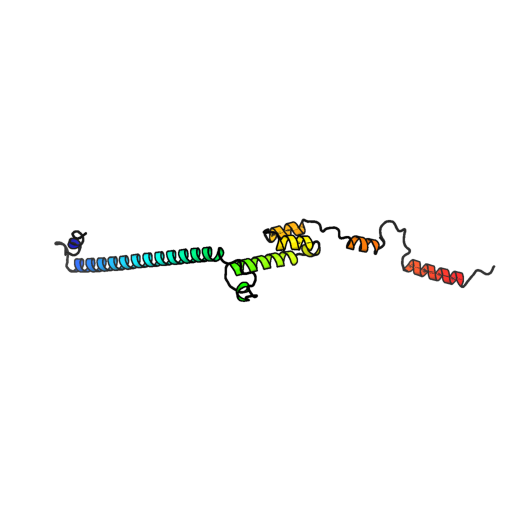99 1.00 57.06 70 ASP A O 1
ATOM 588 N N . ALA A 1 71 ? 21.510 7.571 7.633 1.00 53.38 71 ALA A N 1
ATOM 589 C CA . ALA A 1 71 ? 20.994 8.214 6.426 1.00 53.38 71 ALA A CA 1
ATOM 590 C C . ALA A 1 71 ? 19.906 9.242 6.794 1.00 53.38 71 ALA A C 1
ATOM 592 O O . ALA A 1 71 ? 18.764 8.893 7.107 1.00 53.38 71 ALA A O 1
ATOM 593 N N . GLU A 1 72 ? 20.295 10.520 6.795 1.00 49.72 72 GLU A N 1
ATOM 594 C CA . GLU A 1 72 ? 19.393 11.668 6.848 1.00 49.72 72 GLU A CA 1
ATOM 595 C C . GLU A 1 72 ? 18.272 11.502 5.804 1.00 49.72 72 GLU A C 1
ATOM 597 O O . GLU A 1 72 ? 18.519 11.001 4.711 1.00 49.72 72 GLU A O 1
ATOM 602 N N . ASP A 1 73 ? 17.048 11.901 6.174 1.00 55.59 73 ASP A N 1
ATOM 603 C CA . ASP A 1 73 ? 15.784 11.799 5.420 1.00 55.59 73 ASP A CA 1
ATOM 604 C C . ASP A 1 73 ? 15.899 12.405 4.003 1.00 55.59 73 ASP A C 1
ATOM 606 O O . ASP A 1 73 ? 15.518 13.551 3.760 1.00 55.59 73 ASP A O 1
ATOM 610 N N . ASP A 1 74 ? 16.488 11.655 3.069 1.00 57.34 74 ASP A N 1
ATOM 611 C CA . ASP A 1 74 ? 16.658 12.065 1.681 1.00 57.34 74 ASP A CA 1
ATOM 612 C C . ASP A 1 74 ? 15.295 11.971 0.984 1.00 57.34 74 ASP A C 1
ATOM 614 O O . ASP A 1 74 ? 14.804 10.891 0.641 1.00 57.34 74 ASP A O 1
ATOM 618 N N . ASP A 1 75 ? 14.659 13.127 0.777 1.00 57.12 75 ASP A N 1
ATOM 619 C CA . ASP A 1 75 ? 13.366 13.283 0.095 1.00 57.12 75 ASP A CA 1
ATOM 620 C C . ASP A 1 75 ? 13.311 12.532 -1.261 1.00 57.12 75 ASP A C 1
ATOM 622 O O . ASP A 1 75 ? 12.236 12.116 -1.728 1.00 57.12 75 ASP A O 1
ATOM 626 N N . GLU A 1 76 ? 14.465 12.320 -1.904 1.00 57.59 76 GLU A N 1
ATOM 627 C CA . GLU A 1 76 ? 14.597 11.590 -3.166 1.00 57.59 76 GLU A CA 1
ATOM 628 C C . GLU A 1 76 ? 14.313 10.077 -3.007 1.00 57.59 76 GLU A C 1
ATOM 630 O O . GLU A 1 76 ? 13.789 9.437 -3.930 1.00 57.59 76 GLU A O 1
ATOM 635 N N . GLU A 1 77 ? 14.547 9.500 -1.822 1.00 57.75 77 GLU A N 1
ATOM 636 C CA . GLU A 1 77 ? 14.249 8.099 -1.490 1.00 57.75 77 GLU A CA 1
ATOM 637 C C . GLU A 1 77 ? 12.740 7.804 -1.543 1.00 57.75 77 GLU A C 1
ATOM 639 O O . GLU A 1 77 ? 12.315 6.697 -1.905 1.00 57.75 77 GLU A O 1
ATOM 644 N N . MET A 1 78 ? 11.921 8.817 -1.242 1.00 60.22 78 MET A N 1
ATOM 645 C CA . MET A 1 78 ? 10.465 8.710 -1.116 1.00 60.22 78 MET A CA 1
ATOM 646 C C . MET A 1 78 ? 9.716 9.146 -2.376 1.00 60.22 78 MET A C 1
ATOM 648 O O . MET A 1 78 ? 8.590 8.697 -2.618 1.00 60.22 78 MET A O 1
ATOM 652 N N . ARG A 1 79 ? 10.327 10.008 -3.200 1.00 67.44 79 ARG A N 1
ATOM 653 C CA . ARG A 1 79 ? 9.726 10.537 -4.442 1.00 67.44 79 ARG A CA 1
ATOM 654 C C . ARG A 1 79 ? 10.347 9.993 -5.729 1.00 67.44 79 ARG A C 1
ATOM 656 O O . ARG A 1 79 ? 9.832 10.258 -6.822 1.00 67.44 79 ARG A O 1
ATOM 663 N N . GLY A 1 80 ? 11.404 9.193 -5.617 1.00 71.69 80 GLY A N 1
ATOM 664 C CA . GLY A 1 80 ? 12.058 8.540 -6.742 1.00 71.69 80 GLY A CA 1
ATOM 665 C C . GLY A 1 80 ? 11.171 7.521 -7.471 1.00 71.69 80 GLY A C 1
ATOM 666 O O . GLY A 1 80 ? 10.230 6.944 -6.931 1.00 71.69 80 GLY A O 1
ATOM 667 N N . LYS A 1 81 ? 11.500 7.242 -8.740 1.00 80.44 81 LYS A N 1
ATOM 668 C CA . LYS A 1 81 ? 10.865 6.163 -9.530 1.00 80.44 81 LYS A CA 1
ATOM 669 C C . LYS A 1 81 ? 11.586 4.815 -9.374 1.00 80.44 81 LYS A C 1
ATOM 671 O O . LYS A 1 81 ? 11.292 3.880 -10.121 1.00 80.44 81 LYS A O 1
ATOM 676 N N . SER A 1 82 ? 12.542 4.727 -8.448 1.00 85.50 82 SER A N 1
ATOM 677 C CA . SER A 1 82 ? 13.352 3.533 -8.206 1.00 85.50 82 SER A CA 1
ATOM 678 C C . SER A 1 82 ? 12.498 2.364 -7.697 1.00 85.50 82 SER A C 1
ATOM 680 O O . SER A 1 82 ? 11.392 2.545 -7.178 1.00 85.50 82 SER A O 1
ATOM 682 N N . ALA A 1 83 ? 13.005 1.136 -7.848 1.00 85.38 83 ALA A N 1
ATOM 683 C CA . ALA A 1 83 ? 12.331 -0.059 -7.340 1.00 85.38 83 ALA A CA 1
ATOM 684 C C . ALA A 1 83 ? 12.136 0.003 -5.813 1.00 85.38 83 ALA A C 1
ATOM 686 O O . ALA A 1 83 ? 11.055 -0.328 -5.326 1.00 85.38 83 ALA A O 1
ATOM 687 N N . ALA A 1 84 ? 13.138 0.505 -5.084 1.00 85.62 84 ALA A N 1
ATOM 688 C CA . ALA A 1 84 ? 13.081 0.694 -3.637 1.00 85.62 84 ALA A CA 1
ATOM 689 C C . ALA A 1 84 ? 11.998 1.714 -3.230 1.00 85.62 84 ALA A C 1
ATOM 691 O O . ALA A 1 84 ? 11.141 1.400 -2.405 1.00 85.62 84 ALA A O 1
ATOM 692 N N . ALA A 1 85 ? 11.934 2.877 -3.893 1.00 85.19 85 ALA A N 1
ATOM 693 C CA . ALA A 1 85 ? 10.882 3.870 -3.657 1.00 85.19 85 ALA A CA 1
ATOM 694 C C . ALA A 1 85 ? 9.477 3.299 -3.935 1.00 85.19 85 ALA A C 1
ATOM 696 O O . ALA A 1 85 ? 8.551 3.459 -3.140 1.00 85.19 85 ALA A O 1
ATOM 697 N N . ARG A 1 86 ? 9.312 2.534 -5.025 1.00 86.44 86 ARG A N 1
ATOM 698 C CA . ARG A 1 86 ? 8.048 1.841 -5.339 1.00 86.44 86 ARG A CA 1
ATOM 699 C C . ARG A 1 86 ? 7.663 0.799 -4.286 1.00 86.44 86 ARG A C 1
ATOM 701 O O . ARG A 1 86 ? 6.472 0.642 -4.005 1.00 86.44 86 ARG A O 1
ATOM 708 N N . ALA A 1 87 ? 8.632 0.076 -3.727 1.00 88.38 87 ALA A N 1
ATOM 709 C CA . ALA A 1 87 ? 8.394 -0.886 -2.656 1.00 88.38 87 ALA A CA 1
ATOM 710 C C . ALA A 1 87 ? 7.913 -0.180 -1.379 1.00 88.38 87 ALA A C 1
ATOM 712 O O . ALA A 1 87 ? 6.890 -0.581 -0.822 1.00 88.38 87 ALA A O 1
ATOM 713 N N . ARG A 1 88 ? 8.560 0.927 -0.991 1.00 87.88 88 ARG A N 1
ATOM 714 C CA . ARG A 1 88 ? 8.144 1.767 0.144 1.00 87.88 88 ARG A CA 1
ATOM 715 C C . ARG A 1 88 ? 6.745 2.342 -0.049 1.00 87.88 88 ARG A C 1
ATOM 717 O O . ARG A 1 88 ? 5.905 2.187 0.829 1.00 87.88 88 ARG A O 1
ATOM 724 N N . LEU A 1 89 ? 6.443 2.917 -1.216 1.00 89.44 89 LEU A N 1
ATOM 725 C CA . LEU A 1 89 ? 5.106 3.448 -1.521 1.00 89.44 89 LEU A CA 1
ATOM 726 C C . LEU A 1 89 ? 4.022 2.365 -1.464 1.00 89.44 89 LEU A C 1
ATOM 728 O O . LEU A 1 89 ? 2.926 2.607 -0.957 1.00 89.44 89 LEU A O 1
ATOM 732 N N . ARG A 1 90 ? 4.314 1.153 -1.955 1.00 90.69 90 ARG A N 1
ATOM 733 C CA . ARG A 1 90 ? 3.393 0.012 -1.838 1.00 90.69 90 ARG A CA 1
ATOM 734 C C . ARG A 1 90 ? 3.161 -0.352 -0.373 1.00 90.69 90 ARG A C 1
ATOM 736 O O . ARG A 1 90 ? 2.016 -0.598 0.007 1.00 90.69 90 ARG A O 1
ATOM 743 N N . GLU A 1 91 ? 4.218 -0.380 0.428 1.00 93.06 91 GLU A N 1
ATOM 744 C CA . GLU A 1 91 ? 4.135 -0.696 1.851 1.00 93.06 91 GLU A CA 1
ATOM 745 C C . GLU A 1 91 ? 3.354 0.373 2.624 1.00 93.06 91 GLU A C 1
ATOM 747 O O . GLU A 1 91 ? 2.430 0.059 3.371 1.00 93.06 91 GLU A O 1
ATOM 752 N N . GLN A 1 92 ? 3.612 1.651 2.353 1.00 92.81 92 GLN A N 1
ATOM 753 C CA . GLN A 1 92 ? 2.841 2.759 2.911 1.00 92.81 92 GLN A CA 1
ATOM 754 C C . GLN A 1 92 ? 1.366 2.683 2.525 1.00 92.81 92 GLN A C 1
ATOM 756 O O . GLN A 1 92 ? 0.500 2.824 3.386 1.00 92.81 92 GLN A O 1
ATOM 761 N N . ALA A 1 93 ? 1.059 2.406 1.255 1.00 94.38 93 ALA A N 1
ATOM 762 C CA . ALA A 1 93 ? -0.316 2.234 0.798 1.00 94.38 93 ALA A CA 1
ATOM 763 C C . ALA A 1 93 ? -1.006 1.049 1.493 1.00 94.38 93 ALA A C 1
ATOM 765 O O . ALA A 1 93 ? -2.202 1.112 1.794 1.00 94.38 93 ALA A O 1
ATOM 766 N N . ARG A 1 94 ? -0.263 -0.027 1.780 1.00 95.81 94 ARG A N 1
ATOM 767 C CA . ARG A 1 94 ? -0.756 -1.177 2.544 1.00 95.81 94 ARG A CA 1
ATOM 768 C C . ARG A 1 94 ? -1.069 -0.783 3.988 1.00 95.81 94 ARG A C 1
ATOM 770 O O . ARG A 1 94 ? -2.198 -0.999 4.427 1.00 95.81 94 ARG A O 1
ATOM 777 N N . CYS A 1 95 ? -0.124 -0.160 4.689 1.00 96.56 95 CYS A N 1
ATOM 778 C CA . CYS A 1 95 ? -0.303 0.329 6.058 1.00 96.56 95 CYS A CA 1
ATOM 779 C C . CYS A 1 95 ? -1.476 1.309 6.163 1.00 96.56 95 CYS A C 1
ATOM 781 O O . CYS A 1 95 ? -2.360 1.134 7.003 1.00 96.56 95 CYS A O 1
ATOM 783 N N . ALA A 1 96 ? -1.537 2.293 5.263 1.00 96.56 96 ALA A N 1
ATOM 784 C CA . ALA A 1 96 ? -2.618 3.270 5.207 1.00 96.56 96 ALA A CA 1
ATOM 785 C C . ALA A 1 96 ? -3.978 2.593 5.010 1.00 96.56 96 ALA A C 1
ATOM 787 O O . ALA A 1 96 ? -4.938 2.934 5.693 1.00 96.56 96 ALA A O 1
ATOM 788 N N . ALA A 1 97 ? -4.065 1.591 4.131 1.00 96.75 97 ALA A N 1
ATOM 789 C CA . ALA A 1 97 ? -5.306 0.856 3.923 1.00 96.75 97 ALA A CA 1
ATOM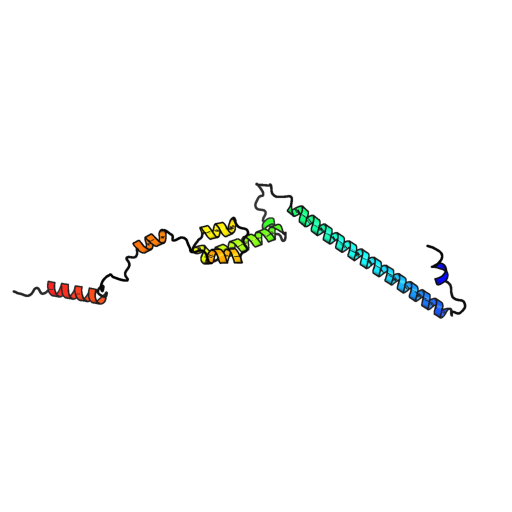 790 C C . ALA A 1 97 ? -5.752 0.061 5.159 1.00 96.75 97 ALA A C 1
ATOM 792 O O . ALA A 1 97 ? -6.949 0.023 5.443 1.00 96.75 97 ALA A O 1
ATOM 793 N N . ILE A 1 98 ? -4.818 -0.559 5.889 1.00 96.69 98 ILE A N 1
ATOM 794 C CA . ILE A 1 98 ? -5.125 -1.283 7.130 1.00 96.69 98 ILE A CA 1
ATOM 795 C C . ILE A 1 98 ? -5.709 -0.309 8.157 1.00 96.69 98 ILE A C 1
ATOM 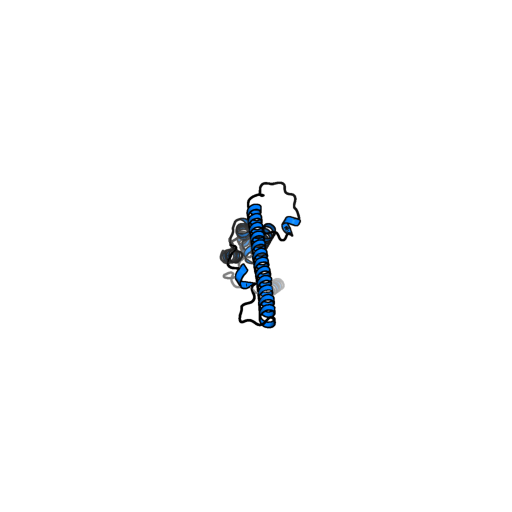797 O O . ILE A 1 98 ? -6.810 -0.541 8.655 1.00 96.69 98 ILE A O 1
ATOM 801 N N . PHE A 1 99 ? -5.025 0.807 8.422 1.00 96.56 99 PHE A N 1
ATOM 802 C CA . PHE A 1 99 ? -5.459 1.784 9.426 1.00 96.56 99 PHE A CA 1
ATOM 803 C C . PHE A 1 99 ? -6.686 2.608 9.014 1.00 96.56 99 PHE A C 1
ATOM 805 O O . PHE A 1 99 ? -7.432 3.047 9.885 1.00 96.56 99 PHE A O 1
ATOM 812 N N . ALA A 1 100 ? -6.941 2.779 7.715 1.00 96.06 100 ALA A N 1
ATOM 813 C CA . ALA A 1 100 ? -8.155 3.425 7.216 1.00 96.06 100 ALA A CA 1
ATOM 814 C C . ALA A 1 100 ? -9.405 2.531 7.321 1.00 96.06 100 ALA A C 1
ATOM 816 O O . ALA A 1 100 ? -10.525 3.022 7.177 1.00 96.06 100 ALA A O 1
ATOM 817 N N . SER A 1 101 ? -9.245 1.223 7.549 1.00 94.50 101 SER A N 1
ATOM 818 C CA . SER A 1 101 ? -10.384 0.312 7.665 1.00 94.50 101 SER A CA 1
ATOM 819 C C . SER A 1 101 ? -11.176 0.549 8.964 1.00 94.50 101 SER A C 1
ATOM 821 O O . SER A 1 101 ? -10.584 0.768 10.025 1.00 94.50 101 SER A O 1
ATOM 823 N N . PRO A 1 102 ? -12.519 0.423 8.953 1.00 92.50 102 PRO A N 1
ATOM 824 C CA . PRO A 1 102 ? -13.320 0.523 10.177 1.00 92.50 102 PRO A CA 1
ATOM 825 C C . PRO A 1 102 ? -12.940 -0.522 11.237 1.00 92.50 102 PRO A C 1
ATOM 827 O O . PRO A 1 102 ? -13.101 -0.290 12.436 1.00 92.50 102 PRO A O 1
ATOM 830 N N . ALA A 1 103 ? -12.436 -1.680 10.801 1.00 91.62 103 ALA A N 1
ATOM 831 C CA . ALA A 1 103 ? -12.013 -2.763 11.678 1.00 91.62 103 ALA A CA 1
ATOM 832 C C . ALA A 1 103 ? -10.766 -2.394 12.505 1.00 91.62 103 ALA A C 1
ATOM 834 O O . ALA A 1 103 ? -10.676 -2.791 13.669 1.00 91.62 103 ALA A O 1
ATOM 835 N N . ALA A 1 104 ? -9.870 -1.548 11.980 1.00 93.56 104 ALA A N 1
ATOM 836 C CA . ALA A 1 104 ? -8.712 -1.054 12.731 1.00 93.56 104 ALA A CA 1
ATOM 837 C C . ALA A 1 104 ? -9.112 -0.237 13.964 1.00 93.56 104 ALA A C 1
ATOM 839 O O . ALA A 1 104 ? -8.480 -0.357 15.011 1.00 93.56 104 ALA A O 1
ATOM 840 N N . GLY A 1 105 ? -10.208 0.525 13.886 1.00 90.00 105 GLY A N 1
ATOM 841 C CA . GLY A 1 105 ? -10.748 1.250 15.039 1.00 90.00 105 GLY A CA 1
ATOM 842 C C . GLY A 1 105 ? -11.267 0.330 16.149 1.00 90.00 105 GLY A C 1
ATOM 843 O O . GLY A 1 105 ? -11.273 0.715 17.317 1.00 90.00 105 GLY A O 1
ATOM 844 N N . ARG A 1 106 ? -11.679 -0.898 15.808 1.00 89.12 106 ARG A N 1
ATOM 845 C CA . ARG A 1 106 ? -12.143 -1.896 16.783 1.00 89.12 106 ARG A CA 1
ATOM 846 C C . ARG A 1 106 ? -10.974 -2.621 17.455 1.00 89.12 106 ARG A C 1
ATOM 848 O O . ARG A 1 106 ? -11.077 -2.971 18.627 1.00 89.12 106 ARG A O 1
ATOM 855 N N . ASN A 1 107 ? -9.872 -2.842 16.735 1.00 92.06 107 ASN A N 1
ATOM 856 C CA . ASN A 1 107 ? -8.672 -3.495 17.262 1.00 92.06 107 ASN A CA 1
ATOM 857 C C . ASN A 1 107 ? -7.375 -2.836 16.739 1.00 92.06 107 ASN A C 1
ATOM 859 O O . ASN A 1 107 ? -6.749 -3.349 15.805 1.00 92.06 107 ASN A O 1
ATOM 863 N N . PRO A 1 108 ? -6.931 -1.723 17.354 1.00 93.81 108 PRO A N 1
ATOM 864 C CA . PRO A 1 108 ? -5.765 -0.977 16.877 1.00 93.81 108 PRO A CA 1
ATOM 865 C C . PRO A 1 108 ? -4.449 -1.747 17.058 1.00 93.81 108 PRO A C 1
ATOM 867 O O . PRO A 1 108 ? -3.542 -1.630 16.237 1.00 93.81 108 PRO A O 1
ATOM 870 N N . MET A 1 109 ? -4.348 -2.578 18.101 1.00 93.88 109 MET A N 1
ATOM 871 C CA . MET A 1 109 ? -3.153 -3.387 18.364 1.00 93.88 109 MET A CA 1
ATOM 872 C C . MET A 1 109 ? -2.944 -4.462 17.297 1.00 93.88 109 MET A C 1
ATOM 874 O O . MET A 1 109 ? -1.821 -4.671 16.838 1.00 93.88 109 MET A O 1
ATOM 878 N N . LEU A 1 110 ? -4.016 -5.143 16.884 1.00 95.31 110 LEU A N 1
ATOM 879 C CA . LEU A 1 110 ? -3.942 -6.122 15.803 1.00 95.31 110 LEU A CA 1
ATOM 880 C C . LEU A 1 110 ? -3.619 -5.448 14.468 1.00 95.31 110 LEU A C 1
ATOM 882 O O . LEU A 1 110 ? -2.749 -5.937 13.753 1.00 95.31 110 LEU A O 1
ATOM 886 N N . ALA A 1 111 ? -4.250 -4.306 14.175 1.00 96.19 111 ALA A N 1
ATOM 887 C CA . ALA A 1 111 ? -3.955 -3.520 12.979 1.00 96.19 111 ALA A CA 1
ATOM 888 C C . ALA A 1 111 ? -2.466 -3.137 12.897 1.00 96.19 111 ALA A C 1
ATOM 890 O O . ALA A 1 111 ? -1.841 -3.336 11.859 1.00 96.19 111 ALA A O 1
ATOM 891 N N . ALA A 1 112 ? -1.867 -2.685 14.005 1.00 96.38 112 ALA A N 1
ATOM 892 C CA . ALA A 1 112 ? -0.442 -2.360 14.058 1.00 96.38 112 ALA A CA 1
ATOM 893 C C . ALA A 1 112 ? 0.463 -3.582 13.842 1.00 96.38 112 ALA A C 1
ATOM 895 O O . ALA A 1 112 ? 1.446 -3.503 13.106 1.00 96.38 112 ALA A O 1
ATOM 896 N N . ASN A 1 113 ? 0.132 -4.729 14.442 1.00 96.12 113 ASN A N 1
ATOM 897 C CA . ASN A 1 113 ? 0.902 -5.952 14.216 1.00 96.12 113 ASN A CA 1
ATOM 898 C C . ASN A 1 113 ? 0.819 -6.408 12.751 1.00 96.12 113 ASN A C 1
ATOM 900 O O . ASN A 1 113 ? 1.846 -6.753 12.173 1.00 96.12 113 ASN A O 1
ATOM 904 N N . LEU A 1 114 ? -0.367 -6.358 12.137 1.00 96.38 114 LEU A N 1
ATOM 905 C CA . LEU A 1 114 ? -0.557 -6.683 10.721 1.00 96.38 114 LEU A CA 1
ATOM 906 C C . LEU A 1 114 ? 0.242 -5.740 9.813 1.00 96.38 114 LEU A C 1
ATOM 908 O O . LEU A 1 114 ? 0.936 -6.217 8.918 1.00 96.38 114 LEU A O 1
ATOM 912 N N . ALA A 1 115 ? 0.189 -4.433 10.077 1.00 96.44 115 ALA A N 1
ATOM 913 C CA . ALA A 1 115 ? 0.866 -3.419 9.276 1.00 96.44 115 ALA A CA 1
ATOM 914 C C . ALA A 1 115 ? 2.398 -3.539 9.333 1.00 96.44 115 ALA A C 1
ATOM 916 O O . ALA A 1 115 ? 3.044 -3.563 8.294 1.00 96.44 115 ALA A O 1
ATOM 917 N N . PHE A 1 116 ? 2.985 -3.663 10.526 1.00 95.88 116 PHE A N 1
ATOM 918 C CA . PHE A 1 116 ? 4.439 -3.528 10.685 1.00 95.88 116 PHE A CA 1
ATOM 919 C C . PHE A 1 116 ? 5.204 -4.847 10.794 1.00 95.88 116 PHE A C 1
ATOM 921 O O . PHE A 1 116 ? 6.406 -4.873 10.551 1.00 95.88 116 PHE A O 1
ATOM 928 N N . LYS A 1 117 ? 4.549 -5.945 11.188 1.00 96.25 117 LYS A N 1
ATOM 929 C CA . LYS A 1 117 ? 5.245 -7.210 11.496 1.00 96.25 117 LYS A CA 1
ATOM 930 C C . LYS A 1 117 ? 4.963 -8.330 10.509 1.00 96.25 117 LYS A C 1
ATOM 932 O O . LYS A 1 117 ? 5.558 -9.397 10.624 1.00 96.25 117 LYS A O 1
ATOM 937 N N . THR A 1 118 ? 4.053 -8.126 9.560 1.00 94.94 118 THR A N 1
ATOM 938 C CA . THR A 1 118 ? 3.652 -9.182 8.627 1.00 94.94 118 THR A CA 1
ATOM 939 C C . THR A 1 118 ? 3.901 -8.783 7.181 1.00 94.94 118 THR A C 1
ATOM 941 O O . THR A 1 118 ? 3.898 -7.607 6.825 1.00 94.94 118 THR A O 1
ATOM 944 N N . ARG A 1 119 ? 4.068 -9.784 6.313 1.00 94.06 119 ARG A N 1
ATOM 945 C CA . ARG A 1 119 ? 4.152 -9.622 4.851 1.00 94.06 119 ARG A CA 1
ATOM 946 C C . ARG A 1 119 ? 2.842 -9.993 4.143 1.00 94.06 119 ARG A C 1
ATOM 948 O O . ARG A 1 119 ? 2.846 -10.245 2.944 1.00 94.06 119 ARG A O 1
ATOM 955 N N . MET A 1 120 ? 1.728 -10.032 4.880 1.00 93.88 120 MET A N 1
ATOM 956 C CA . MET A 1 120 ? 0.412 -10.357 4.323 1.00 93.88 120 MET A CA 1
ATOM 957 C C . MET A 1 120 ? 0.014 -9.346 3.248 1.00 93.88 120 MET A C 1
ATOM 959 O O . MET A 1 120 ? 0.362 -8.160 3.320 1.00 93.88 120 MET A O 1
ATOM 963 N N . SER A 1 121 ? -0.734 -9.800 2.244 1.00 94.69 121 SER A N 1
ATOM 964 C CA . SER A 1 121 ? -1.271 -8.875 1.246 1.00 94.69 121 SER A CA 1
ATOM 965 C C . SER A 1 121 ? -2.303 -7.936 1.885 1.00 94.69 121 SER A C 1
ATOM 967 O O . SER A 1 121 ? -2.910 -8.259 2.906 1.00 94.69 121 SER A O 1
ATOM 969 N N . ARG A 1 122 ? -2.553 -6.772 1.269 1.00 95.25 122 ARG A N 1
ATOM 970 C CA . ARG A 1 122 ? -3.569 -5.815 1.749 1.00 95.25 122 ARG A CA 1
ATOM 971 C C . ARG A 1 122 ? -4.930 -6.485 1.978 1.00 95.25 122 ARG A C 1
ATOM 973 O O . ARG A 1 122 ? -5.555 -6.245 3.003 1.00 95.25 122 ARG A O 1
ATOM 980 N N . ALA A 1 123 ? -5.391 -7.293 1.024 1.00 96.12 123 ALA A N 1
ATOM 981 C CA . ALA A 1 123 ? -6.704 -7.934 1.096 1.00 96.12 123 ALA A CA 1
ATOM 982 C C . ALA A 1 123 ? -6.778 -8.949 2.245 1.00 96.12 123 ALA A C 1
ATOM 984 O O . ALA A 1 123 ? -7.756 -8.988 2.983 1.00 96.12 123 ALA A O 1
ATOM 985 N N . GLU A 1 124 ? -5.713 -9.721 2.431 1.00 96.75 124 GLU A N 1
ATOM 986 C CA . GLU A 1 124 ? -5.610 -10.725 3.487 1.00 96.75 124 GLU A CA 1
ATOM 987 C C . GLU A 1 124 ? -5.527 -10.086 4.883 1.00 96.75 124 GLU A C 1
ATOM 989 O O . GLU A 1 124 ? -6.202 -10.518 5.818 1.00 96.75 124 GLU A O 1
ATOM 994 N N . ALA A 1 125 ? -4.760 -9.002 5.024 1.00 96.50 125 ALA A N 1
ATOM 995 C CA . ALA A 1 125 ? -4.688 -8.233 6.263 1.00 96.50 125 ALA A CA 1
ATOM 996 C C . ALA A 1 125 ? -6.045 -7.605 6.632 1.00 96.50 125 ALA A C 1
ATOM 998 O O . ALA A 1 125 ? -6.430 -7.603 7.797 1.00 96.50 125 ALA A O 1
ATOM 999 N N . LEU A 1 126 ? -6.803 -7.112 5.647 1.00 95.94 126 LEU A N 1
ATOM 1000 C CA . LEU A 1 126 ? -8.158 -6.603 5.878 1.00 95.94 126 LEU A CA 1
ATOM 1001 C C . LEU A 1 126 ? -9.124 -7.723 6.275 1.00 95.94 126 LEU A C 1
ATOM 1003 O O . LEU A 1 126 ? -9.826 -7.584 7.271 1.00 95.94 126 LEU A O 1
ATOM 1007 N N . ALA A 1 127 ? -9.108 -8.853 5.564 1.00 96.31 127 ALA A N 1
ATOM 1008 C CA . ALA A 1 127 ? -9.967 -9.995 5.871 1.00 96.31 127 ALA A CA 1
ATOM 1009 C C . ALA A 1 127 ? -9.705 -10.554 7.280 1.00 96.31 127 ALA A C 1
ATOM 1011 O O . ALA A 1 127 ? -10.642 -10.846 8.021 1.00 96.31 127 ALA A O 1
ATOM 1012 N N . THR A 1 128 ? -8.436 -10.663 7.686 1.00 95.62 128 THR A N 1
ATOM 1013 C CA . THR A 1 128 ? -8.075 -11.088 9.048 1.00 95.62 128 THR A CA 1
ATOM 1014 C C . THR A 1 128 ? -8.501 -10.075 10.103 1.00 95.62 128 THR A C 1
ATOM 1016 O O . THR A 1 128 ? -9.028 -10.468 11.144 1.00 95.62 128 THR A O 1
ATOM 1019 N N . LEU A 1 129 ? -8.330 -8.779 9.845 1.00 94.38 129 LEU A N 1
ATOM 1020 C CA . LEU A 1 129 ? -8.747 -7.725 10.766 1.00 94.38 129 LEU A CA 1
ATOM 1021 C C . LEU A 1 129 ? -10.275 -7.657 10.923 1.00 94.38 129 LEU A C 1
ATOM 1023 O O . LEU A 1 129 ? -10.764 -7.429 12.026 1.00 94.38 129 LEU A O 1
ATOM 1027 N N . GLU A 1 130 ? -11.030 -7.882 9.847 1.00 94.00 130 GLU A N 1
ATOM 1028 C CA . GLU A 1 130 ? -12.497 -7.931 9.856 1.00 94.00 130 GLU A CA 1
ATOM 1029 C C . GLU A 1 130 ? -13.043 -9.207 10.505 1.00 94.00 130 GLU A C 1
ATOM 1031 O O . GLU A 1 130 ? -14.024 -9.148 11.248 1.00 94.00 130 GLU A O 1
ATOM 1036 N N . GLY A 1 131 ? -12.404 -10.351 10.247 1.00 93.44 131 GLY A N 1
ATOM 1037 C CA . GLY A 1 131 ? -12.789 -11.646 10.805 1.00 93.44 131 GLY A CA 1
ATOM 1038 C C . GLY A 1 131 ? -12.397 -11.830 12.272 1.00 93.44 131 GLY A C 1
ATOM 1039 O O . GLY A 1 131 ? -12.974 -12.675 12.957 1.00 93.44 131 GLY A O 1
ATOM 1040 N N . THR A 1 132 ? -11.443 -11.044 12.779 1.00 91.44 132 THR A N 1
ATOM 1041 C CA . THR A 1 132 ? -11.016 -11.137 14.177 1.00 91.44 132 THR A CA 1
ATOM 1042 C C . THR A 1 132 ? -11.910 -10.268 15.063 1.00 91.44 132 THR A C 1
ATOM 1044 O O . THR A 1 132 ? -11.905 -9.041 14.925 1.00 91.44 132 THR A O 1
ATOM 1047 N N . PRO A 1 133 ? -12.661 -10.854 16.015 1.00 84.62 133 PRO A N 1
ATOM 1048 C CA . PRO A 1 133 ? -13.458 -10.070 16.943 1.00 84.62 133 PRO A CA 1
ATOM 1049 C C . PRO A 1 133 ? -12.548 -9.164 17.773 1.00 84.62 133 PRO A C 1
ATOM 1051 O O . PRO A 1 133 ? -11.468 -9.558 18.222 1.00 84.62 133 PRO A O 1
ATOM 1054 N N . ALA A 1 134 ? -12.992 -7.927 17.978 1.00 80.69 134 ALA A N 1
ATOM 1055 C CA . ALA A 1 134 ? -12.263 -6.991 18.813 1.00 80.69 134 ALA A CA 1
ATOM 1056 C C . ALA A 1 134 ? -12.153 -7.529 20.244 1.00 80.69 134 ALA A C 1
ATOM 1058 O O . ALA A 1 134 ? -13.138 -8.062 20.769 1.00 80.69 134 ALA A O 1
ATOM 1059 N N . PRO A 1 135 ? -10.987 -7.381 20.898 1.00 73.81 135 PRO A N 1
ATOM 1060 C CA . PRO A 1 135 ? -10.871 -7.717 22.303 1.00 73.81 135 PRO A CA 1
ATOM 1061 C C . PRO A 1 135 ? -11.902 -6.885 23.064 1.00 73.81 135 PRO A C 1
ATOM 1063 O O . PRO A 1 135 ? -11.977 -5.669 22.882 1.00 73.81 135 PRO A O 1
ATOM 1066 N N . SER A 1 136 ? -12.714 -7.542 23.895 1.00 65.44 136 SER A N 1
ATOM 1067 C CA . SER A 1 136 ? -13.678 -6.865 24.760 1.00 65.44 136 SER A CA 1
ATOM 1068 C C . SER A 1 136 ? -12.914 -5.924 25.687 1.00 65.44 136 SER A C 1
ATOM 1070 O O . SER A 1 136 ? -12.382 -6.342 26.715 1.00 65.44 136 SER A O 1
ATOM 1072 N N . SER A 1 137 ? -12.805 -4.653 25.310 1.00 60.12 137 SER A N 1
ATOM 1073 C CA . SER A 1 137 ? -12.088 -3.682 26.114 1.00 60.12 137 SER A CA 1
ATOM 1074 C C . SER A 1 137 ? -12.824 -3.501 27.442 1.00 60.12 137 SER A C 1
ATOM 1076 O O . SER A 1 137 ? -14.041 -3.302 27.496 1.00 60.12 137 SER A O 1
ATOM 1078 N N . ALA A 1 138 ? -12.074 -3.495 28.544 1.00 57.41 138 ALA A N 1
ATOM 1079 C CA . ALA A 1 138 ? -12.599 -3.160 29.869 1.00 57.41 138 ALA A CA 1
ATOM 1080 C C . ALA A 1 138 ? -13.261 -1.758 29.914 1.00 57.41 138 ALA A C 1
ATOM 1082 O O . ALA A 1 138 ? -14.033 -1.450 30.823 1.00 57.41 138 ALA A O 1
ATOM 1083 N N . SER A 1 139 ? -13.025 -0.908 28.904 1.00 56.22 139 SER A N 1
ATOM 1084 C CA . SER A 1 139 ? -13.704 0.383 28.750 1.00 56.22 139 SER A CA 1
ATOM 1085 C C . SER A 1 139 ? -15.207 0.246 28.462 1.00 56.22 139 SER A C 1
ATOM 1087 O O . SER A 1 139 ? -15.987 1.087 28.918 1.00 56.22 139 SER A O 1
ATOM 1089 N N . HIS A 1 140 ? -15.648 -0.828 27.794 1.00 54.84 140 HIS A N 1
ATOM 1090 C CA . HIS A 1 140 ? -17.073 -1.118 27.608 1.00 54.84 140 HIS A CA 1
ATOM 1091 C C . HIS A 1 140 ? -17.724 -1.687 28.871 1.00 54.84 140 HIS A C 1
ATOM 1093 O O . HIS A 1 140 ? -18.888 -1.380 29.126 1.00 54.84 140 HIS A O 1
ATOM 1099 N N . ALA A 1 141 ? -16.972 -2.403 29.716 1.00 58.38 141 ALA A N 1
ATOM 1100 C CA . ALA A 1 141 ? -17.456 -2.835 31.030 1.00 58.38 141 ALA A CA 1
ATOM 1101 C C . ALA A 1 141 ? -17.795 -1.629 31.922 1.00 58.38 141 ALA A C 1
ATOM 1103 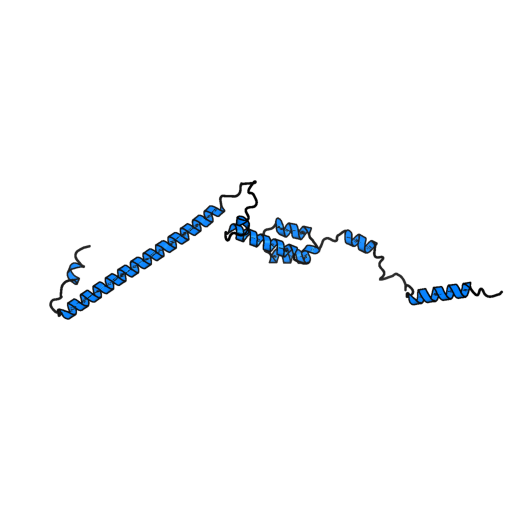O O . ALA A 1 141 ? -18.832 -1.598 32.577 1.00 58.38 141 ALA A O 1
ATOM 1104 N N . SER A 1 142 ? -16.976 -0.572 31.872 1.00 58.03 142 SER A N 1
ATOM 1105 C CA . SER A 1 142 ? -17.244 0.659 32.621 1.00 58.03 142 SER A CA 1
ATOM 1106 C C . SER A 1 142 ? -18.380 1.500 32.019 1.00 58.03 142 SER A C 1
ATOM 1108 O O . SER A 1 142 ? -19.066 2.205 32.755 1.00 58.03 142 SER A O 1
ATOM 1110 N N . ARG A 1 143 ? -18.623 1.426 30.700 1.00 60.50 143 ARG A N 1
ATOM 1111 C CA . ARG A 1 143 ? -19.797 2.058 30.070 1.00 60.50 143 ARG A CA 1
ATOM 1112 C C . ARG A 1 143 ? -21.090 1.323 30.434 1.00 60.50 143 ARG A C 1
ATOM 1114 O O . ARG A 1 143 ? -22.069 1.989 30.740 1.00 60.50 143 ARG A O 1
ATOM 1121 N N . ALA A 1 144 ? -21.076 -0.010 30.461 1.00 62.97 144 ALA A N 1
ATOM 1122 C CA . ALA A 1 144 ? -22.194 -0.824 30.938 1.00 62.97 144 ALA A CA 1
ATOM 1123 C C . ALA A 1 144 ? -22.459 -0.617 32.442 1.00 62.97 144 ALA A C 1
ATOM 1125 O O . ALA A 1 144 ? -23.605 -0.506 32.850 1.00 62.97 144 ALA A O 1
ATOM 1126 N N . ALA A 1 145 ? -21.415 -0.453 33.262 1.00 64.44 145 ALA A N 1
ATOM 1127 C CA . ALA A 1 145 ? -21.568 -0.117 34.682 1.00 64.44 145 ALA A CA 1
ATOM 1128 C C . ALA A 1 145 ? -22.106 1.309 34.923 1.00 64.44 145 ALA A C 1
ATOM 1130 O O . ALA A 1 145 ? -22.783 1.559 35.916 1.00 64.44 145 ALA A O 1
ATOM 1131 N N . ARG A 1 146 ? -21.811 2.255 34.019 1.00 66.88 146 ARG A N 1
ATOM 1132 C CA . ARG A 1 146 ? -22.299 3.647 34.074 1.00 66.88 146 ARG A CA 1
ATOM 1133 C C . ARG A 1 146 ? -23.683 3.842 33.464 1.00 66.88 146 ARG A C 1
ATOM 1135 O O . ARG A 1 146 ? -24.294 4.882 33.691 1.00 66.88 146 ARG A O 1
ATOM 1142 N N . ASN A 1 147 ? -24.160 2.876 32.688 1.00 69.88 147 ASN A N 1
ATOM 1143 C CA . ASN A 1 147 ? -25.479 2.904 32.083 1.00 69.88 147 ASN A CA 1
ATOM 1144 C C . ASN A 1 147 ? -26.321 1.836 32.793 1.00 69.88 147 ASN A C 1
ATOM 1146 O O . ASN A 1 147 ? -26.299 0.684 32.364 1.00 69.88 147 ASN A O 1
ATOM 1150 N N . PRO A 1 148 ? -26.994 2.159 33.918 1.00 69.38 148 PRO A N 1
ATOM 1151 C CA . PRO A 1 148 ? -27.815 1.172 34.606 1.00 69.38 148 PRO A CA 1
ATOM 1152 C C . PRO A 1 148 ? -28.807 0.602 33.592 1.00 69.38 148 PRO A C 1
ATOM 1154 O O . PRO A 1 148 ? -29.548 1.368 32.979 1.00 69.38 148 PRO A O 1
ATOM 1157 N N . ASN A 1 149 ? -28.779 -0.718 33.378 1.00 60.12 149 ASN A N 1
ATOM 1158 C CA . ASN A 1 149 ? -29.639 -1.410 32.420 1.00 60.12 149 ASN A CA 1
ATOM 1159 C C . ASN A 1 149 ? -31.104 -1.004 32.649 1.00 60.12 149 ASN A C 1
ATOM 1161 O O . ASN A 1 149 ? -31.768 -1.481 33.568 1.00 60.12 149 ASN A O 1
ATOM 1165 N N . LEU A 1 150 ? -31.610 -0.097 31.811 1.00 60.19 150 LEU A N 1
ATOM 1166 C CA . LEU A 1 150 ? -32.999 0.367 31.833 1.00 60.19 150 LEU A CA 1
ATOM 1167 C C . LEU A 1 150 ? -33.954 -0.597 31.116 1.00 60.19 150 LEU A C 1
ATOM 1169 O O . LEU A 1 150 ? -35.128 -0.282 30.960 1.00 60.19 150 LEU A O 1
ATOM 1173 N N . GLY A 1 151 ? -33.486 -1.773 30.709 1.00 63.81 151 GLY A N 1
ATOM 1174 C CA . GLY A 1 151 ? -34.303 -2.772 30.041 1.00 63.81 151 GLY A CA 1
ATOM 1175 C C . GLY A 1 151 ? -33.897 -4.161 30.488 1.00 63.81 151 GLY A C 1
ATOM 1176 O O . GLY A 1 151 ? -32.838 -4.638 30.102 1.00 63.81 151 GLY A O 1
ATOM 1177 N N . VAL A 1 152 ? -34.707 -4.754 31.362 1.00 56.44 152 VAL A N 1
ATOM 1178 C CA . VAL A 1 152 ? -35.497 -5.963 31.059 1.00 56.44 152 VAL A CA 1
ATOM 1179 C C . VAL A 1 152 ? -36.221 -6.484 32.310 1.00 56.44 152 VAL A C 1
ATOM 1181 O O . VAL A 1 152 ? -37.095 -7.307 32.153 1.00 56.44 152 VAL A O 1
ATOM 1184 N N . ASP A 1 153 ? -35.961 -5.947 33.514 1.00 56.84 153 ASP A N 1
ATOM 1185 C CA . ASP A 1 153 ? -36.703 -6.330 34.741 1.00 56.84 153 ASP A CA 1
ATOM 1186 C C . ASP A 1 153 ? -36.896 -5.192 35.768 1.00 56.84 153 ASP A C 1
ATOM 1188 O O . ASP A 1 153 ? -37.335 -5.405 36.899 1.00 56.84 153 ASP A O 1
ATOM 1192 N N . ALA A 1 154 ? -36.604 -3.938 35.409 1.00 54.38 154 ALA A N 1
ATOM 1193 C CA . ALA A 1 154 ? -36.912 -2.806 36.282 1.00 54.38 154 ALA A CA 1
ATOM 1194 C C . ALA A 1 154 ? -38.386 -2.418 36.097 1.00 54.38 154 ALA A C 1
ATOM 1196 O O . ALA A 1 154 ? -38.700 -1.583 35.248 1.00 54.38 154 ALA A O 1
ATOM 1197 N N . GLY A 1 155 ? -39.262 -3.081 36.861 1.00 54.69 155 GLY A N 1
ATOM 1198 C CA . GLY A 1 155 ? -40.719 -2.943 36.841 1.00 54.69 155 GLY A CA 1
ATOM 1199 C C . GLY A 1 155 ? -41.211 -1.538 36.491 1.00 54.69 155 GLY A C 1
ATOM 1200 O O . GLY A 1 155 ? -40.730 -0.557 37.056 1.00 54.69 155 GLY A O 1
ATOM 1201 N N . ALA A 1 156 ? -42.135 -1.490 35.522 1.00 60.34 156 ALA A N 1
ATOM 1202 C CA . ALA A 1 156 ? -42.858 -0.332 34.990 1.00 60.34 156 ALA A CA 1
ATOM 1203 C C . ALA A 1 156 ? -42.533 0.994 35.698 1.00 60.34 156 ALA A C 1
ATOM 1205 O O . ALA A 1 156 ? -43.251 1.442 36.595 1.00 60.34 156 ALA A O 1
ATOM 1206 N N . LYS A 1 157 ? -41.424 1.627 35.301 1.00 60.78 157 LYS A N 1
ATOM 1207 C CA . LYS A 1 157 ? -41.094 2.961 35.797 1.00 60.78 157 LYS A CA 1
ATOM 1208 C C . LYS A 1 157 ? -42.162 3.903 35.268 1.00 60.78 157 LYS A C 1
ATOM 1210 O O . LYS A 1 157 ? -42.351 3.997 34.056 1.00 60.78 157 LYS A O 1
ATOM 1215 N N . GLN A 1 158 ? -42.865 4.547 36.197 1.00 62.56 158 GLN A N 1
ATOM 1216 C CA . GLN A 1 158 ? -43.893 5.537 35.905 1.00 62.56 158 GLN A CA 1
ATOM 1217 C C . GLN A 1 158 ? -43.384 6.486 34.821 1.00 62.56 158 GLN A C 1
ATOM 1219 O O . GLN A 1 158 ? -42.269 7.007 34.924 1.00 62.56 158 GLN A O 1
ATOM 1224 N N . SER A 1 159 ? -44.178 6.675 33.765 1.00 75.56 159 SER A N 1
ATOM 1225 C CA . SER A 1 159 ? -43.798 7.575 32.680 1.00 75.56 159 SER A CA 1
ATOM 1226 C C . SER A 1 159 ? -43.501 8.971 33.248 1.00 75.56 159 SER A C 1
ATOM 1228 O O . SER A 1 159 ? -44.047 9.338 34.294 1.00 75.56 159 SER A O 1
ATOM 1230 N N . PRO A 1 160 ? -42.673 9.798 32.587 1.00 73.69 160 PRO A N 1
ATOM 1231 C CA . PRO A 1 160 ? -42.381 11.151 33.066 1.00 73.69 160 PRO A CA 1
ATOM 1232 C C . PRO A 1 160 ? -43.649 11.965 33.368 1.00 73.69 160 PRO A C 1
ATOM 1234 O O . PRO A 1 160 ? -43.672 12.746 34.313 1.00 73.69 160 PRO A O 1
ATOM 1237 N N . GLN A 1 161 ? -44.727 11.719 32.617 1.00 78.88 161 GLN A N 1
ATOM 1238 C CA . GLN A 1 161 ? -46.049 12.308 32.837 1.00 78.88 161 GLN A CA 1
ATOM 1239 C C . GLN A 1 161 ? -46.734 11.764 34.098 1.00 78.88 161 GLN A C 1
ATOM 1241 O O . GLN A 1 161 ? -47.293 12.543 34.863 1.00 78.88 161 GLN A O 1
ATOM 1246 N N . GLN A 1 162 ? -46.656 10.458 34.367 1.00 80.12 162 GLN A N 1
ATOM 1247 C CA . GLN A 1 162 ? -47.181 9.855 35.599 1.00 80.12 162 GLN A CA 1
ATOM 1248 C C . GLN A 1 162 ? -46.407 10.315 36.841 1.00 80.12 162 GLN A C 1
ATOM 1250 O O . GLN A 1 162 ? -47.015 10.611 37.867 1.00 80.12 162 GLN A O 1
ATOM 1255 N N . ALA A 1 163 ? -45.084 10.461 36.741 1.00 81.75 163 ALA A N 1
ATOM 1256 C CA . ALA A 1 163 ? -44.259 11.028 37.807 1.00 81.75 163 ALA A CA 1
ATOM 1257 C C . ALA A 1 163 ? -44.566 12.518 38.051 1.00 81.75 163 ALA A C 1
ATOM 1259 O O . ALA A 1 163 ? -44.407 13.010 39.172 1.00 81.75 163 ALA A O 1
ATOM 1260 N N . LEU A 1 164 ? -45.006 13.245 37.015 1.00 83.62 164 LEU A N 1
ATOM 1261 C CA . LEU A 1 164 ? -45.486 14.620 37.137 1.00 83.62 164 LEU A CA 1
ATOM 1262 C C . LEU A 1 164 ? -46.891 14.671 37.758 1.00 83.62 164 LEU A C 1
ATOM 1264 O O . LEU A 1 164 ? -47.135 15.494 38.627 1.00 83.62 164 LEU A O 1
ATOM 1268 N N . ALA A 1 165 ? -47.803 13.776 37.387 1.00 86.25 165 ALA A N 1
ATOM 1269 C CA . ALA A 1 165 ? -49.134 13.710 37.992 1.00 86.25 165 ALA A CA 1
ATOM 1270 C C . ALA A 1 165 ? -49.063 13.365 39.492 1.00 86.25 165 ALA A C 1
ATOM 1272 O O . ALA A 1 165 ? -49.636 14.070 40.320 1.00 86.25 165 ALA A O 1
ATOM 1273 N N . ALA A 1 166 ? -48.251 12.370 39.863 1.00 84.75 166 ALA A N 1
ATOM 1274 C CA . ALA A 1 166 ? -48.105 11.933 41.251 1.00 84.75 166 ALA A CA 1
ATOM 1275 C C . ALA A 1 166 ? -47.576 13.036 42.191 1.00 84.75 166 ALA A C 1
ATOM 1277 O O . ALA A 1 166 ? -47.980 13.111 43.352 1.00 84.75 166 ALA A O 1
ATOM 1278 N N . ARG A 1 167 ? -46.698 13.927 41.705 1.00 87.75 167 ARG A N 1
ATOM 1279 C CA . ARG A 1 167 ? -46.211 15.075 42.498 1.00 87.75 167 ARG A CA 1
ATOM 1280 C C . ARG A 1 167 ? -47.266 16.170 42.668 1.00 87.75 167 ARG A C 1
ATOM 1282 O O . ARG A 1 167 ? -47.272 16.831 43.704 1.00 87.75 167 ARG A O 1
ATOM 1289 N N . TRP A 1 168 ? -48.150 16.366 41.687 1.00 89.62 168 TRP A N 1
ATOM 1290 C CA . TRP A 1 168 ? -49.269 17.301 41.819 1.00 89.62 168 TRP A CA 1
ATOM 1291 C C . TRP A 1 168 ? -50.291 16.776 42.830 1.00 89.62 168 TRP A C 1
ATOM 1293 O O . TRP A 1 168 ? -50.671 17.518 43.733 1.00 89.62 168 TRP A O 1
ATOM 1303 N N . ASP A 1 169 ? -50.632 15.487 42.768 1.00 87.88 169 ASP A N 1
ATOM 1304 C CA . ASP A 1 169 ? -51.534 14.841 43.731 1.00 87.88 169 ASP A CA 1
ATOM 1305 C C . ASP A 1 169 ? -50.982 14.862 45.162 1.00 87.88 169 ASP A C 1
ATOM 1307 O O . ASP A 1 169 ? -51.711 15.155 46.113 1.00 87.88 169 ASP A O 1
ATOM 1311 N N . ALA A 1 170 ? -49.682 14.602 45.334 1.00 85.38 170 ALA A N 1
ATOM 1312 C CA . ALA A 1 170 ? -49.032 14.669 46.641 1.00 85.38 170 ALA A CA 1
ATOM 1313 C C . ALA A 1 170 ? -49.099 16.081 47.246 1.00 85.38 170 ALA A C 1
ATOM 1315 O O . ALA A 1 170 ? -49.401 16.231 48.431 1.00 85.38 170 ALA A O 1
ATOM 1316 N N . ASN A 1 171 ? -48.880 17.115 46.429 1.00 87.94 171 ASN A N 1
ATOM 1317 C CA . ASN A 1 171 ? -48.976 18.505 46.870 1.00 87.94 171 ASN A CA 1
ATOM 1318 C C . ASN A 1 171 ? -50.421 18.928 47.161 1.00 87.94 171 ASN A C 1
ATOM 1320 O O . ASN A 1 171 ? -50.651 19.600 48.163 1.00 87.94 171 ASN A O 1
ATOM 1324 N N . LEU A 1 172 ? -51.406 18.502 46.362 1.00 86.50 172 LEU A N 1
ATOM 1325 C CA . LEU A 1 172 ? -52.821 18.772 46.651 1.00 86.50 172 LEU A CA 1
ATOM 1326 C C . LEU A 1 172 ? -53.271 18.109 47.958 1.00 86.50 172 LEU A C 1
ATOM 1328 O O . LEU A 1 172 ? -53.987 18.720 48.749 1.00 86.50 172 LEU A O 1
ATOM 1332 N N . LYS A 1 173 ? -52.825 16.875 48.209 1.00 84.25 173 LYS A N 1
ATOM 1333 C CA . LYS A 1 173 ? -53.124 16.143 49.444 1.00 84.25 173 LYS A CA 1
ATOM 1334 C C . LYS A 1 173 ? -52.471 16.780 50.671 1.00 84.25 173 LYS A C 1
ATOM 1336 O O . LYS A 1 173 ? -53.079 16.806 51.736 1.00 84.25 173 LYS A O 1
ATOM 1341 N N . ALA A 1 174 ? -51.255 17.305 50.522 1.00 81.69 174 ALA A N 1
ATOM 1342 C CA . ALA A 1 174 ? -50.570 18.045 51.579 1.00 81.69 174 ALA A CA 1
ATOM 1343 C C . ALA A 1 174 ? -51.206 19.421 51.838 1.00 81.69 174 ALA A C 1
ATOM 1345 O O . ALA A 1 174 ? -51.257 19.863 52.982 1.00 81.69 174 ALA A O 1
ATOM 1346 N N . ALA A 1 175 ? -51.715 20.079 50.793 1.00 80.19 175 ALA A N 1
ATOM 1347 C CA . ALA A 1 175 ? -52.379 21.377 50.887 1.00 80.19 175 ALA A CA 1
ATOM 1348 C C . ALA A 1 175 ? -53.823 21.290 51.408 1.00 80.19 175 ALA A C 1
ATOM 1350 O O . ALA A 1 175 ? -54.354 22.284 51.898 1.00 80.19 175 ALA A O 1
ATOM 1351 N N . ASN A 1 176 ? -54.457 20.116 51.330 1.00 74.38 176 ASN A N 1
ATOM 1352 C CA . ASN A 1 176 ? -55.799 19.886 51.853 1.00 74.38 176 ASN A CA 1
ATOM 1353 C C . ASN A 1 176 ? -55.831 18.642 52.760 1.00 74.38 176 ASN A C 1
ATOM 1355 O O . ASN A 1 176 ? -56.439 17.624 52.405 1.00 74.38 176 ASN A O 1
ATOM 1359 N N . PRO A 1 177 ? -55.154 18.682 53.926 1.00 72.00 177 PRO A N 1
ATOM 1360 C CA . PRO A 1 177 ? -55.266 17.608 54.897 1.00 72.00 177 PRO A CA 1
ATOM 1361 C C . PRO A 1 177 ? -56.715 17.608 55.382 1.00 72.00 177 PRO A C 1
ATOM 1363 O O . PRO A 1 177 ? -57.167 18.587 55.975 1.00 72.00 177 PRO A O 1
ATOM 1366 N N . SER A 1 178 ? -57.465 16.548 55.072 1.00 67.56 178 SER A N 1
ATOM 1367 C CA . SER A 1 178 ? -58.881 16.432 55.425 1.00 67.56 178 SER A CA 1
ATOM 1368 C C . SER A 1 178 ? -59.095 16.879 56.873 1.00 67.56 178 SER A C 1
ATOM 1370 O O . SER A 1 178 ? -58.530 16.264 57.783 1.00 67.56 178 SER A O 1
ATOM 1372 N N . ARG A 1 179 ? -59.882 17.944 57.079 1.00 60.81 179 ARG A N 1
ATOM 1373 C CA . ARG A 1 179 ? -60.359 18.334 58.409 1.00 60.81 179 ARG A CA 1
ATOM 1374 C C . ARG A 1 179 ? -61.052 17.115 59.023 1.00 60.81 179 ARG A C 1
ATOM 1376 O O . ARG A 1 179 ? -62.104 16.708 58.534 1.00 60.81 179 ARG A O 1
ATOM 1383 N N . ARG A 1 180 ? -60.403 16.505 60.015 1.00 51.22 180 ARG A N 1
ATOM 1384 C CA . ARG A 1 180 ? -61.063 15.652 61.004 1.00 51.22 180 ARG A CA 1
ATOM 1385 C C . ARG A 1 180 ? -61.742 16.532 62.037 1.00 51.22 180 ARG A C 1
ATOM 1387 O O . ARG A 1 180 ? -61.200 17.632 62.294 1.00 51.22 180 ARG A O 1
#